Protein AF-A0A2M9KIS3-F1 (afdb_monomer)

Radius of gyration: 42.9 Å; Cα contacts (8 Å, |Δi|>4): 177; chains: 1; bounding box: 105×31×96 Å

Structure (mmCIF, N/CA/C/O backbo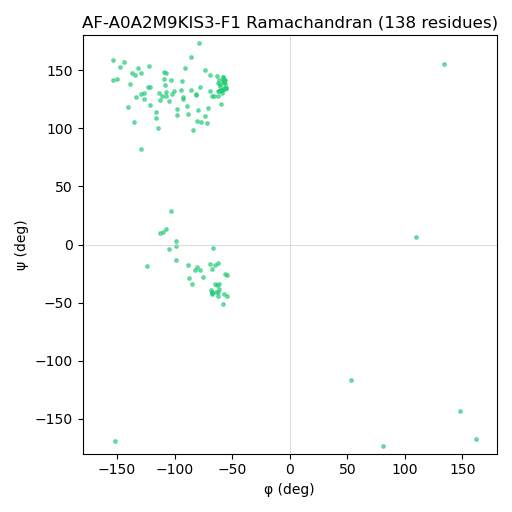ne):
data_AF-A0A2M9KIS3-F1
#
_entry.id   AF-A0A2M9KIS3-F1
#
loop_
_atom_site.group_PDB
_atom_site.id
_atom_site.type_symbol
_atom_site.label_atom_id
_atom_site.label_alt_id
_atom_site.label_comp_id
_atom_site.label_asym_id
_atom_site.label_entity_id
_atom_site.label_seq_id
_atom_site.pdbx_PDB_ins_code
_atom_site.Cartn_x
_atom_site.Cartn_y
_atom_site.Cartn_z
_atom_site.occupancy
_atom_site.B_iso_or_equiv
_atom_site.auth_seq_id
_atom_site.auth_comp_id
_atom_site.auth_asym_id
_atom_site.auth_atom_id
_atom_site.pdbx_PDB_model_num
ATOM 1 N N . MET A 1 1 ? -11.709 0.365 11.844 1.00 81.00 1 MET A N 1
ATOM 2 C CA . MET A 1 1 ? -10.359 -0.244 11.871 1.00 81.00 1 MET A CA 1
ATOM 3 C C . MET A 1 1 ? -9.415 0.705 11.157 1.00 81.00 1 MET A C 1
ATOM 5 O O . MET A 1 1 ? -9.899 1.458 10.318 1.00 81.00 1 MET A O 1
ATOM 9 N N . ALA A 1 2 ? -8.130 0.722 11.512 1.00 93.00 2 ALA A N 1
ATOM 10 C CA . ALA A 1 2 ? -7.155 1.525 10.780 1.00 93.00 2 ALA A CA 1
ATOM 11 C C . ALA A 1 2 ? -7.040 1.016 9.335 1.00 93.00 2 ALA A C 1
ATOM 13 O O . ALA A 1 2 ? -7.159 -0.187 9.086 1.00 93.00 2 ALA A O 1
ATOM 14 N N . ARG A 1 3 ? -6.818 1.936 8.395 1.00 95.88 3 ARG A N 1
ATOM 15 C CA . ARG A 1 3 ? -6.515 1.617 7.000 1.00 95.88 3 ARG A CA 1
ATOM 16 C C . ARG A 1 3 ? -5.020 1.788 6.785 1.00 95.88 3 ARG A C 1
ATOM 18 O O . ARG A 1 3 ? -4.467 2.827 7.124 1.00 95.88 3 ARG A O 1
ATOM 25 N N . TRP A 1 4 ? -4.371 0.786 6.211 1.00 97.44 4 TRP A N 1
ATOM 26 C CA . TRP A 1 4 ? -2.93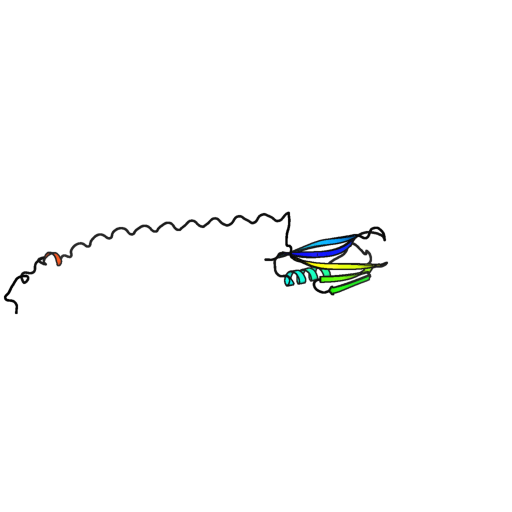3 0.776 5.957 1.00 97.44 4 TRP A CA 1
ATOM 27 C C . TRP A 1 4 ? -2.660 0.821 4.462 1.00 97.44 4 TRP A C 1
ATOM 29 O O . TRP A 1 4 ? -3.129 -0.041 3.724 1.00 97.44 4 TRP A O 1
ATOM 39 N N . GLY A 1 5 ? -1.883 1.803 4.019 1.00 96.75 5 GLY A N 1
ATOM 40 C CA . GLY A 1 5 ? -1.318 1.858 2.679 1.00 96.75 5 GLY A CA 1
ATOM 41 C C . GLY A 1 5 ? -0.106 0.940 2.552 1.00 96.75 5 GLY A C 1
ATOM 42 O O . GLY A 1 5 ? 0.773 0.914 3.417 1.00 96.75 5 GLY A O 1
ATOM 43 N N . LEU A 1 6 ? -0.058 0.195 1.451 1.00 97.38 6 LEU A N 1
ATOM 44 C CA . LEU A 1 6 ? 1.074 -0.630 1.045 1.00 97.38 6 LEU A CA 1
ATOM 45 C C . LEU A 1 6 ? 1.880 0.161 0.021 1.00 97.38 6 LEU A C 1
ATOM 47 O O . LEU A 1 6 ? 1.392 0.409 -1.081 1.00 97.38 6 LEU A O 1
ATOM 51 N N . LEU A 1 7 ? 3.086 0.585 0.374 1.00 96.25 7 LEU A N 1
ATOM 52 C CA . LEU A 1 7 ? 3.875 1.510 -0.432 1.00 96.25 7 LEU A CA 1
ATOM 53 C C . LEU A 1 7 ? 5.046 0.795 -1.103 1.00 96.25 7 LEU A C 1
ATOM 55 O O . LEU A 1 7 ? 5.633 -0.132 -0.540 1.00 96.25 7 LEU A O 1
ATOM 59 N N . VAL A 1 8 ? 5.403 1.264 -2.296 1.00 95.12 8 VAL A N 1
ATOM 60 C CA . VAL A 1 8 ? 6.653 0.926 -2.977 1.00 95.12 8 VAL A CA 1
ATOM 61 C C . VAL A 1 8 ? 7.380 2.203 -3.360 1.00 95.12 8 VAL A C 1
ATOM 63 O O . VAL A 1 8 ? 6.806 3.102 -3.966 1.00 95.12 8 VAL A O 1
A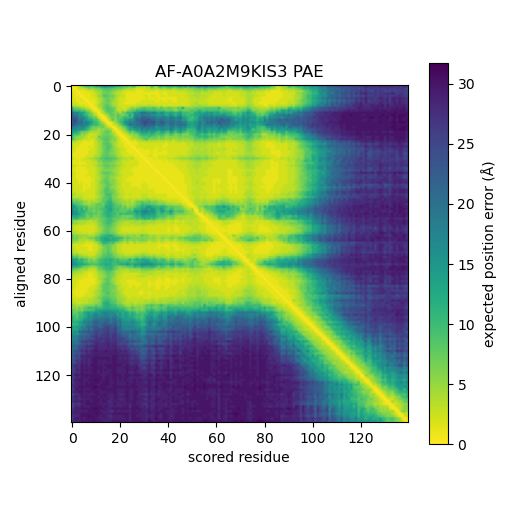TOM 66 N N . GLU A 1 9 ? 8.655 2.278 -3.022 1.00 92.31 9 GLU A N 1
ATOM 67 C CA . GLU A 1 9 ? 9.562 3.324 -3.452 1.00 92.31 9 GLU A CA 1
ATOM 68 C C . GLU A 1 9 ? 10.587 2.727 -4.407 1.00 92.31 9 GLU A C 1
ATOM 70 O O . GLU A 1 9 ? 11.238 1.719 -4.109 1.00 92.31 9 GLU A O 1
ATOM 75 N N . GLN A 1 10 ? 10.726 3.343 -5.573 1.00 86.62 10 GLN A N 1
ATOM 76 C CA . GLN A 1 10 ? 11.624 2.869 -6.612 1.00 86.62 10 GLN A CA 1
ATOM 77 C C . GLN A 1 10 ? 12.196 4.034 -7.413 1.00 86.62 10 GLN A C 1
ATOM 79 O O . GLN A 1 10 ? 11.578 5.088 -7.573 1.00 86.62 10 GLN A O 1
ATOM 84 N N . ASN A 1 11 ? 13.389 3.823 -7.959 1.00 75.81 11 ASN A N 1
ATOM 85 C CA . ASN A 1 11 ? 13.990 4.768 -8.888 1.00 75.81 11 ASN A CA 1
ATOM 86 C C . ASN A 1 11 ? 13.319 4.598 -10.260 1.00 75.81 11 ASN A C 1
ATOM 88 O O . ASN A 1 11 ? 13.568 3.618 -10.956 1.00 75.81 11 ASN A O 1
ATOM 92 N N . LEU A 1 12 ? 12.456 5.529 -10.657 1.00 65.50 12 LEU A N 1
ATOM 93 C CA . LEU A 1 12 ? 11.873 5.562 -11.997 1.00 65.50 12 LEU A CA 1
ATOM 94 C C . LEU A 1 12 ? 12.704 6.479 -12.901 1.00 65.50 12 LEU A C 1
ATOM 96 O O . LEU A 1 12 ? 13.047 7.592 -12.512 1.00 65.50 12 LEU A O 1
ATOM 100 N N . GLY A 1 13 ? 13.022 6.012 -14.111 1.00 55.16 13 GLY A N 1
ATOM 101 C CA . GLY A 1 13 ? 13.653 6.822 -15.159 1.00 55.16 13 GLY A CA 1
ATOM 102 C C . GLY A 1 13 ? 14.833 6.156 -15.873 1.00 55.16 13 GLY A C 1
ATOM 103 O O . GLY A 1 13 ? 15.505 5.277 -15.336 1.00 55.16 13 GLY A O 1
ATOM 104 N N . TYR A 1 14 ? 15.085 6.595 -17.110 1.00 51.28 14 TYR A N 1
ATOM 105 C CA . TYR A 1 14 ? 16.193 6.133 -17.953 1.00 51.28 14 TYR A CA 1
ATOM 106 C C . TYR A 1 14 ? 17.430 7.040 -17.810 1.00 51.28 14 TYR A C 1
ATOM 108 O O . TYR A 1 14 ? 17.329 8.266 -17.775 1.00 51.28 14 TYR A O 1
ATOM 116 N N . GLY A 1 15 ? 18.623 6.437 -17.796 1.00 55.19 15 GLY A N 1
ATOM 117 C CA . GLY A 1 15 ? 19.905 7.156 -17.810 1.00 55.19 15 GLY A CA 1
ATOM 118 C C . GLY A 1 15 ? 20.368 7.689 -16.445 1.00 55.19 15 GLY A C 1
ATOM 119 O O . GLY A 1 15 ? 19.801 7.374 -15.401 1.00 55.19 15 GLY A O 1
ATOM 120 N N . ARG A 1 16 ? 21.466 8.461 -16.433 1.00 57.69 16 ARG A N 1
ATOM 121 C CA . ARG A 1 16 ? 22.028 9.063 -15.201 1.00 57.69 16 ARG A CA 1
ATOM 122 C C . ARG A 1 16 ? 21.335 10.365 -14.784 1.00 57.69 16 ARG A C 1
ATOM 124 O O . ARG A 1 16 ? 21.391 10.714 -13.615 1.00 57.69 16 ARG A O 1
ATOM 131 N N . THR A 1 17 ? 20.675 11.053 -15.714 1.00 57.28 17 THR A N 1
ATOM 132 C CA . THR A 1 17 ? 20.101 12.395 -15.498 1.00 57.28 17 THR A CA 1
ATOM 133 C C . THR A 1 17 ? 18.599 12.372 -15.186 1.00 57.28 17 THR A C 1
ATOM 135 O O . THR A 1 17 ? 18.056 13.379 -14.754 1.00 57.28 17 THR A O 1
ATOM 138 N N . GLY A 1 18 ? 17.923 11.237 -15.404 1.00 58.69 18 GLY A N 1
ATOM 139 C CA . GLY A 1 18 ? 16.465 11.111 -15.287 1.00 58.69 18 GLY A CA 1
ATOM 140 C C . GLY A 1 18 ? 15.972 10.229 -14.140 1.00 58.69 18 GLY A C 1
ATOM 141 O O . GLY A 1 18 ? 14.790 9.907 -14.128 1.00 58.69 18 GLY A O 1
ATOM 142 N N . ARG A 1 19 ? 16.839 9.792 -13.212 1.00 64.88 19 ARG A N 1
ATOM 143 C CA . ARG A 1 19 ? 16.411 8.952 -12.079 1.00 64.88 19 ARG A CA 1
ATOM 144 C C . ARG A 1 19 ? 15.653 9.812 -11.073 1.00 64.88 19 ARG A C 1
ATOM 146 O O . ARG A 1 19 ? 16.249 10.658 -10.414 1.00 64.88 19 ARG A O 1
ATOM 153 N N . MET A 1 20 ? 14.353 9.582 -10.959 1.00 68.81 20 MET A N 1
ATOM 154 C CA . MET A 1 20 ? 13.502 10.178 -9.941 1.00 68.81 20 MET A CA 1
ATOM 155 C C . MET A 1 20 ? 13.131 9.105 -8.919 1.00 68.81 20 MET A C 1
ATOM 157 O O . MET A 1 20 ? 12.698 8.009 -9.280 1.00 68.81 20 MET A O 1
ATOM 161 N N . TRP A 1 21 ? 13.295 9.420 -7.637 1.00 76.94 21 TRP A N 1
ATOM 162 C CA . TRP A 1 21 ? 12.720 8.614 -6.566 1.00 76.94 21 TRP A CA 1
ATOM 163 C C . TRP A 1 21 ? 11.207 8.818 -6.577 1.00 76.94 21 TRP A C 1
ATOM 165 O O . TRP A 1 21 ? 10.738 9.943 -6.407 1.00 76.94 21 TRP A O 1
ATOM 175 N N . SER A 1 22 ? 10.450 7.753 -6.822 1.00 81.38 22 SER A N 1
ATOM 176 C CA . SER A 1 22 ? 8.992 7.802 -6.853 1.00 81.38 22 SER A CA 1
ATOM 177 C C . SER A 1 22 ? 8.419 6.806 -5.858 1.00 81.38 22 SER A C 1
ATOM 179 O O . SER A 1 22 ? 8.876 5.664 -5.786 1.00 81.38 22 SER A O 1
ATOM 181 N N . ALA A 1 23 ? 7.418 7.261 -5.105 1.00 87.38 23 ALA A N 1
ATOM 182 C CA . ALA A 1 23 ? 6.600 6.426 -4.244 1.00 87.38 23 ALA A CA 1
ATOM 183 C C . ALA A 1 23 ? 5.263 6.132 -4.939 1.00 87.38 23 ALA A C 1
ATOM 185 O O . ALA A 1 23 ? 4.603 7.041 -5.445 1.00 87.38 23 ALA A O 1
ATOM 186 N N . GLY A 1 24 ? 4.869 4.863 -4.951 1.00 90.62 24 GLY A N 1
ATOM 187 C CA . GLY A 1 24 ? 3.580 4.382 -5.432 1.00 90.62 24 GLY A CA 1
ATOM 188 C C . GLY A 1 24 ? 2.829 3.628 -4.339 1.00 90.62 24 GLY A C 1
ATOM 189 O O . GLY A 1 24 ? 3.433 3.045 -3.438 1.00 90.62 24 GLY A O 1
ATOM 190 N N . VAL A 1 25 ? 1.500 3.620 -4.435 1.00 95.25 25 VAL A N 1
ATOM 191 C CA . VAL A 1 25 ? 0.627 2.840 -3.551 1.00 95.25 25 VAL A CA 1
ATOM 192 C C . VAL A 1 25 ? 0.247 1.550 -4.271 1.00 95.25 25 VAL A C 1
ATOM 194 O O . VAL A 1 25 ? -0.409 1.580 -5.308 1.00 95.25 25 VAL A O 1
ATOM 197 N N . LEU A 1 26 ? 0.660 0.409 -3.724 1.00 94.88 26 LEU A N 1
ATOM 198 C CA . LEU A 1 26 ? 0.313 -0.917 -4.235 1.00 94.88 26 LEU A CA 1
ATOM 199 C C . LEU A 1 26 ? -1.128 -1.299 -3.890 1.00 94.88 26 LEU A C 1
ATOM 201 O O . LEU A 1 26 ? -1.731 -2.105 -4.593 1.00 94.88 26 LEU A O 1
ATOM 205 N N . GLY A 1 27 ? -1.669 -0.770 -2.792 1.00 95.19 27 GLY A N 1
ATOM 206 C CA . GLY A 1 27 ? -3.035 -1.010 -2.335 1.00 95.19 27 GLY A CA 1
ATOM 207 C C . GLY A 1 27 ? -3.221 -0.659 -0.863 1.00 95.19 27 GLY A C 1
ATOM 208 O O . GLY A 1 27 ? -2.348 -0.039 -0.259 1.00 95.19 27 GLY A O 1
ATOM 209 N N . HIS A 1 28 ? -4.352 -1.088 -0.301 1.00 96.81 28 HIS A N 1
ATOM 210 C CA . HIS A 1 28 ? -4.711 -0.842 1.093 1.00 96.81 28 HIS A CA 1
ATOM 211 C C . HIS A 1 28 ? -5.171 -2.122 1.792 1.00 96.81 28 HIS A C 1
ATOM 213 O O . HIS A 1 28 ? -5.717 -3.020 1.149 1.00 96.81 28 HIS A O 1
ATOM 219 N N . VAL A 1 29 ? -4.968 -2.178 3.107 1.00 96.94 29 VAL A N 1
ATOM 220 C CA . VAL A 1 29 ? -5.489 -3.216 4.004 1.00 96.94 29 VAL A CA 1
ATOM 221 C C . VAL A 1 29 ? -6.230 -2.535 5.148 1.00 96.94 29 VAL A C 1
ATOM 223 O O . VAL A 1 29 ? -5.665 -1.682 5.829 1.00 96.94 29 VAL A O 1
ATOM 226 N N . ASP A 1 30 ? -7.488 -2.910 5.357 1.00 96.38 30 ASP A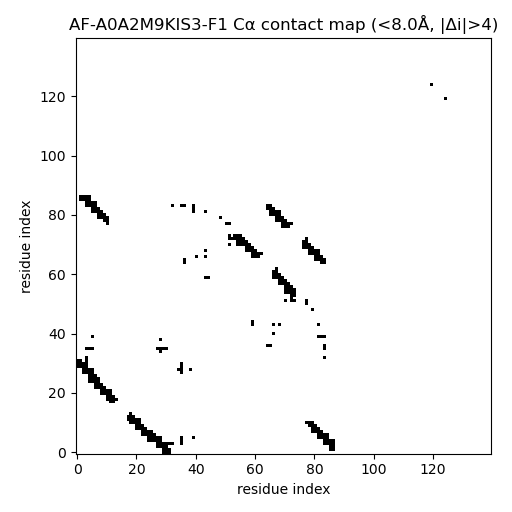 N 1
ATOM 227 C CA . ASP A 1 30 ? -8.265 -2.493 6.522 1.00 96.38 30 ASP A CA 1
ATOM 228 C C . ASP A 1 30 ? -8.040 -3.516 7.642 1.00 96.38 30 ASP A C 1
ATOM 230 O O . ASP A 1 30 ? -8.337 -4.695 7.458 1.00 96.38 30 ASP A O 1
ATOM 234 N N . GLY A 1 31 ? -7.490 -3.090 8.783 1.00 95.38 31 GLY A N 1
ATOM 235 C CA . GLY A 1 31 ? -7.169 -4.005 9.881 1.00 95.38 31 GLY A CA 1
ATOM 236 C C . GLY A 1 31 ? -5.948 -3.596 10.698 1.00 95.38 31 GLY A C 1
ATOM 237 O O . GLY A 1 31 ? -5.718 -2.417 10.988 1.00 95.38 31 GLY A O 1
ATOM 238 N N . THR A 1 32 ? -5.187 -4.599 11.123 1.00 96.62 32 THR A N 1
ATOM 239 C CA . THR A 1 32 ? -3.978 -4.431 11.932 1.00 96.62 32 THR A CA 1
ATOM 240 C C . THR A 1 32 ? -2.746 -4.177 11.071 1.00 96.62 32 THR A C 1
ATOM 242 O O . THR A 1 32 ? -2.683 -4.498 9.882 1.00 96.62 32 THR A O 1
ATOM 245 N N . ARG A 1 33 ? -1.710 -3.633 11.711 1.00 95.50 33 ARG A N 1
ATOM 246 C CA . ARG A 1 33 ? -0.410 -3.441 11.076 1.00 95.50 33 ARG A CA 1
ATOM 247 C C . ARG A 1 33 ? 0.230 -4.755 10.628 1.00 95.50 33 ARG A C 1
ATOM 249 O O . ARG A 1 33 ? 0.836 -4.793 9.562 1.00 95.50 33 ARG A O 1
ATOM 256 N N . ASP A 1 34 ? 0.089 -5.813 11.421 1.00 96.25 34 ASP A N 1
ATOM 257 C CA . ASP A 1 34 ? 0.689 -7.118 11.130 1.00 96.25 34 ASP A CA 1
ATOM 258 C C . ASP A 1 34 ? 0.043 -7.774 9.906 1.00 96.25 34 ASP A C 1
ATOM 260 O O . ASP A 1 34 ? 0.741 -8.328 9.057 1.00 96.25 34 ASP A O 1
ATOM 264 N N . GLU A 1 35 ? -1.279 -7.641 9.755 1.00 96.50 35 GLU A N 1
ATOM 265 C CA . GLU A 1 35 ? -1.999 -8.072 8.551 1.00 96.50 35 GLU A CA 1
ATOM 266 C C . GLU A 1 35 ? -1.527 -7.299 7.315 1.00 96.50 35 GLU A C 1
ATOM 268 O O . GLU A 1 35 ? -1.245 -7.903 6.276 1.00 96.50 35 GLU A O 1
ATOM 273 N N . ALA A 1 36 ? -1.375 -5.975 7.437 1.00 97.06 36 ALA A N 1
ATOM 274 C CA . ALA A 1 36 ? -0.840 -5.140 6.367 1.00 97.06 36 ALA A CA 1
ATOM 275 C C . ALA A 1 36 ? 0.606 -5.521 6.009 1.00 97.06 36 ALA A C 1
ATOM 277 O O . ALA A 1 36 ? 0.954 -5.588 4.831 1.00 97.06 36 ALA A O 1
ATOM 278 N N . PHE A 1 37 ? 1.444 -5.822 7.003 1.00 97.06 37 PHE A N 1
ATOM 279 C CA . PHE A 1 37 ? 2.831 -6.235 6.797 1.00 97.06 37 PHE A CA 1
ATOM 280 C C . PHE A 1 37 ? 2.933 -7.611 6.121 1.00 97.06 37 PHE A C 1
ATOM 282 O O . PHE A 1 37 ? 3.732 -7.799 5.199 1.00 97.06 37 PHE A O 1
ATOM 289 N N . ALA A 1 38 ? 2.085 -8.563 6.519 1.00 96.50 38 ALA A N 1
ATOM 290 C CA . ALA A 1 38 ? 1.987 -9.875 5.885 1.00 96.50 38 ALA A CA 1
ATOM 291 C C . ALA A 1 38 ? 1.517 -9.773 4.424 1.00 96.50 38 ALA A C 1
ATOM 293 O O . ALA A 1 38 ? 2.052 -10.457 3.549 1.00 96.50 38 ALA A O 1
ATOM 294 N N . GLU A 1 39 ? 0.552 -8.896 4.139 1.00 97.44 39 GLU A N 1
ATOM 295 C CA . GLU A 1 39 ? 0.107 -8.623 2.772 1.00 97.44 39 GLU A CA 1
ATOM 296 C C . GLU A 1 39 ? 1.192 -7.920 1.945 1.00 97.44 39 GLU A C 1
ATOM 298 O O . GLU A 1 39 ? 1.433 -8.303 0.797 1.00 97.44 39 GLU A O 1
ATOM 303 N N . LEU A 1 40 ? 1.903 -6.946 2.524 1.00 97.50 40 LEU A N 1
ATOM 304 C CA . LEU A 1 40 ? 3.017 -6.276 1.855 1.00 97.50 40 LEU A CA 1
ATOM 305 C C . LEU A 1 40 ? 4.087 -7.281 1.429 1.00 97.50 40 LEU A C 1
ATOM 307 O O . LEU A 1 40 ? 4.582 -7.202 0.306 1.00 97.50 40 LEU A O 1
ATOM 311 N N . ARG A 1 41 ? 4.408 -8.253 2.293 1.00 97.12 41 ARG A N 1
ATOM 312 C CA . ARG A 1 41 ? 5.352 -9.328 1.973 1.00 97.12 41 ARG A CA 1
ATOM 313 C C . ARG A 1 41 ? 4.904 -10.122 0.750 1.00 97.12 41 ARG A C 1
ATOM 315 O O . ARG A 1 41 ? 5.689 -10.277 -0.183 1.00 97.12 41 ARG A O 1
ATOM 322 N N . ARG A 1 42 ? 3.648 -10.592 0.738 1.00 96.81 42 ARG A N 1
ATOM 323 C CA . ARG A 1 42 ? 3.081 -11.346 -0.395 1.00 96.81 42 ARG A CA 1
ATOM 324 C C . ARG A 1 42 ? 3.218 -10.564 -1.697 1.00 96.81 42 ARG A C 1
ATOM 326 O O . ARG A 1 42 ? 3.643 -11.118 -2.706 1.00 96.81 42 ARG A O 1
ATOM 333 N N . ARG A 1 43 ? 2.916 -9.263 -1.665 1.00 96.25 43 ARG A N 1
ATOM 334 C CA . ARG A 1 43 ? 3.046 -8.385 -2.836 1.00 96.25 43 ARG A CA 1
ATOM 335 C C . ARG A 1 43 ? 4.494 -8.168 -3.250 1.00 96.25 43 ARG A C 1
ATOM 337 O O . ARG A 1 43 ? 4.784 -8.233 -4.437 1.00 96.25 43 ARG A O 1
ATOM 344 N N . ALA A 1 44 ? 5.403 -7.954 -2.303 1.00 95.44 44 ALA A N 1
ATOM 345 C CA . ALA A 1 44 ? 6.822 -7.760 -2.586 1.00 95.44 44 ALA A CA 1
ATOM 346 C C . ALA A 1 44 ? 7.468 -9.007 -3.226 1.00 95.44 44 ALA A C 1
ATOM 348 O O . ALA A 1 44 ? 8.313 -8.873 -4.109 1.00 95.44 44 ALA A O 1
ATOM 349 N N . GLU A 1 45 ? 7.045 -10.216 -2.839 1.00 95.00 45 GLU A N 1
ATOM 350 C CA . GLU A 1 45 ? 7.522 -11.481 -3.425 1.00 95.00 45 GLU A CA 1
ATOM 351 C C . GLU A 1 45 ? 7.137 -11.632 -4.911 1.00 95.00 45 GLU A C 1
ATOM 353 O O . GLU A 1 45 ? 7.920 -12.159 -5.712 1.00 95.00 45 GLU A O 1
ATOM 358 N N . VAL A 1 46 ? 5.969 -11.123 -5.313 1.00 94.25 46 VAL A N 1
ATOM 359 C CA . VAL A 1 46 ? 5.478 -11.176 -6.705 1.00 94.25 46 VAL A CA 1
ATOM 360 C C . VAL A 1 46 ? 5.705 -9.880 -7.487 1.00 94.25 46 VAL A C 1
ATOM 362 O O . VAL A 1 46 ? 5.370 -9.813 -8.663 1.00 94.25 46 VAL A O 1
ATOM 365 N N . PHE A 1 47 ? 6.280 -8.851 -6.863 1.00 91.56 47 PHE A N 1
ATOM 366 C CA . PHE A 1 47 ? 6.473 -7.554 -7.501 1.00 91.56 47 PHE A CA 1
ATOM 367 C C . PHE A 1 47 ? 7.490 -7.629 -8.648 1.00 91.56 47 PHE A C 1
ATOM 369 O O . PHE A 1 47 ? 8.631 -8.075 -8.463 1.00 91.56 47 PHE A O 1
ATOM 376 N N . GLU A 1 48 ? 7.079 -7.137 -9.817 1.00 87.75 48 GLU A N 1
ATOM 377 C CA . GLU A 1 48 ? 7.899 -7.025 -11.022 1.00 87.75 48 GLU A CA 1
ATOM 378 C C . GLU A 1 48 ? 8.105 -5.544 -11.365 1.00 87.75 48 GLU A C 1
ATOM 380 O O . GLU A 1 48 ? 7.208 -4.894 -11.908 1.00 87.75 48 GLU A O 1
ATOM 385 N N . PRO A 1 49 ? 9.267 -4.962 -11.027 1.00 82.69 49 PRO A N 1
ATOM 386 C CA . PRO A 1 49 ? 9.543 -3.586 -11.393 1.00 82.69 49 PRO A CA 1
ATOM 387 C C . PRO A 1 49 ? 9.739 -3.469 -12.903 1.00 82.69 49 PRO A C 1
ATOM 389 O O . PRO A 1 49 ? 10.346 -4.329 -13.538 1.00 82.69 49 PRO A O 1
ATOM 392 N N . ALA A 1 50 ? 9.305 -2.341 -13.470 1.00 76.38 50 ALA A N 1
ATOM 393 C CA . ALA A 1 50 ? 9.461 -2.059 -14.897 1.00 76.38 50 ALA A CA 1
ATOM 394 C C . ALA A 1 50 ? 10.926 -2.124 -15.370 1.00 76.38 50 ALA A C 1
ATOM 396 O O . ALA A 1 50 ? 11.181 -2.341 -16.552 1.00 76.38 50 ALA A O 1
ATOM 397 N N . HIS A 1 51 ? 11.887 -1.894 -14.470 1.00 71.31 51 HIS A N 1
ATOM 398 C CA . HIS A 1 51 ? 13.325 -2.009 -14.699 1.00 71.31 51 HIS A CA 1
ATOM 399 C C . HIS A 1 51 ? 13.983 -2.766 -13.540 1.00 71.31 51 HIS A C 1
ATOM 401 O O . HIS A 1 51 ? 13.576 -2.572 -12.395 1.00 71.31 51 HIS A O 1
ATOM 407 N N . PRO A 1 52 ? 15.035 -3.566 -13.798 1.00 72.56 52 PRO A N 1
ATOM 408 C CA . PRO A 1 52 ? 15.766 -3.723 -15.063 1.00 72.56 52 PRO A CA 1
ATOM 409 C C . PRO A 1 52 ? 15.205 -4.841 -15.969 1.00 72.56 52 PRO A C 1
ATOM 411 O O . PRO A 1 52 ? 14.695 -5.838 -15.481 1.00 72.56 52 PRO A O 1
ATOM 414 N N . ALA A 1 53 ? 15.373 -4.725 -17.293 1.00 68.81 53 ALA A N 1
ATOM 415 C CA . ALA A 1 53 ? 14.805 -5.669 -18.275 1.00 68.81 53 ALA A CA 1
ATOM 416 C C . ALA A 1 53 ? 15.404 -7.096 -18.256 1.00 68.81 53 ALA A C 1
ATOM 418 O O . ALA A 1 53 ? 14.773 -8.028 -18.734 1.00 68.81 53 ALA A O 1
ATOM 419 N N . ASN A 1 54 ? 16.618 -7.275 -17.719 1.00 76.56 54 ASN A N 1
ATOM 420 C CA . ASN A 1 54 ? 17.317 -8.565 -17.653 1.00 76.56 54 ASN A CA 1
ATOM 421 C C . ASN A 1 54 ? 17.792 -8.824 -16.222 1.00 76.56 54 ASN A C 1
ATOM 423 O O . ASN A 1 54 ? 18.945 -8.537 -15.882 1.00 76.56 54 ASN A O 1
ATOM 427 N N . VAL A 1 55 ? 16.886 -9.322 -15.383 1.00 82.44 55 VAL A N 1
ATOM 428 C CA . VAL A 1 55 ? 17.165 -9.673 -13.986 1.00 82.44 55 VAL A CA 1
ATOM 429 C C . VAL A 1 55 ? 17.859 -11.034 -13.938 1.00 82.44 55 VAL A C 1
ATOM 431 O O . VAL A 1 55 ? 17.267 -12.048 -14.292 1.00 82.44 55 VAL A O 1
ATOM 434 N N . LYS A 1 56 ? 19.114 -11.072 -13.478 1.00 86.19 56 LYS A N 1
ATOM 435 C CA . LYS A 1 56 ? 19.855 -12.330 -13.262 1.00 86.19 56 LYS A CA 1
ATOM 436 C C . LYS A 1 56 ? 19.552 -12.943 -11.903 1.00 86.19 56 LYS A C 1
ATOM 438 O O . LYS A 1 56 ? 19.569 -14.159 -11.742 1.00 86.19 56 LYS A O 1
ATOM 443 N N . ARG A 1 57 ? 19.319 -12.084 -10.915 1.00 89.62 57 ARG A N 1
ATOM 444 C CA . ARG A 1 57 ? 19.064 -12.476 -9.536 1.00 89.62 57 ARG A CA 1
ATOM 445 C C . ARG A 1 57 ? 18.155 -11.461 -8.875 1.00 89.62 57 ARG A C 1
ATOM 447 O O . ARG A 1 57 ? 18.277 -10.259 -9.099 1.00 89.62 57 ARG A O 1
ATOM 454 N N . ARG A 1 58 ? 17.261 -11.976 -8.040 1.00 93.81 58 ARG A N 1
ATOM 455 C CA . ARG A 1 58 ? 16.336 -11.202 -7.225 1.00 93.81 58 ARG A CA 1
ATOM 456 C C . ARG A 1 58 ? 16.443 -11.687 -5.789 1.00 93.81 58 ARG A C 1
ATOM 458 O O . ARG A 1 58 ? 16.379 -12.891 -5.550 1.00 93.81 58 ARG A O 1
ATOM 465 N N . VAL A 1 59 ? 16.620 -10.763 -4.854 1.00 94.88 59 VAL A N 1
ATOM 466 C CA . VAL A 1 59 ? 16.698 -11.069 -3.423 1.00 94.88 59 VAL A CA 1
ATOM 467 C C . VAL A 1 59 ? 15.813 -10.103 -2.659 1.00 94.88 59 VAL A C 1
ATOM 469 O O . VAL A 1 59 ? 15.941 -8.892 -2.817 1.00 94.88 59 VAL A O 1
ATOM 472 N N . LEU A 1 60 ? 14.922 -10.645 -1.833 1.00 96.69 60 LEU A N 1
ATOM 473 C CA . LEU A 1 60 ? 14.060 -9.872 -0.951 1.00 96.69 60 LEU A CA 1
ATOM 474 C C . LEU A 1 60 ? 14.585 -9.981 0.481 1.00 96.69 60 LEU A C 1
ATOM 476 O O . LEU A 1 60 ? 14.729 -11.081 1.013 1.00 96.69 60 LEU A O 1
ATOM 480 N N . TYR A 1 61 ? 14.861 -8.840 1.097 1.00 96.75 61 TYR A N 1
ATOM 481 C CA . TYR A 1 61 ? 15.284 -8.729 2.485 1.00 96.75 61 TYR A CA 1
ATOM 482 C C . TYR A 1 61 ? 14.160 -8.122 3.312 1.00 96.75 61 TYR A C 1
ATOM 484 O O . TYR A 1 61 ? 13.496 -7.186 2.873 1.00 96.75 61 TYR A O 1
ATOM 492 N N . GLN A 1 62 ? 13.983 -8.603 4.537 1.00 96.12 62 GLN A N 1
ATOM 493 C CA . GLN A 1 62 ? 13.186 -7.891 5.528 1.00 96.12 62 GLN A CA 1
ATOM 494 C C . GLN A 1 62 ? 14.051 -6.792 6.159 1.00 96.12 62 GLN A C 1
ATOM 496 O O . GLN A 1 62 ? 15.177 -7.057 6.580 1.00 96.12 62 GLN A O 1
ATOM 501 N N . GLN A 1 63 ? 13.545 -5.559 6.206 1.00 92.56 63 GLN A N 1
ATOM 502 C CA . GLN A 1 63 ? 14.261 -4.398 6.737 1.00 92.56 63 GLN A CA 1
ATOM 503 C C . GLN A 1 63 ? 13.334 -3.584 7.640 1.00 92.56 63 GLN A C 1
ATOM 505 O O . GLN A 1 63 ? 12.485 -2.845 7.147 1.00 92.56 63 GLN A O 1
ATOM 510 N N . GLY A 1 64 ? 13.535 -3.667 8.960 1.00 89.88 64 GLY A N 1
ATOM 511 C CA . GLY A 1 64 ? 12.701 -2.957 9.932 1.00 89.88 64 GLY A CA 1
ATOM 512 C C . GLY A 1 64 ? 11.223 -3.264 9.702 1.00 89.88 64 GLY A C 1
ATOM 513 O O . GLY A 1 64 ? 10.810 -4.417 9.777 1.00 89.88 64 GLY A O 1
ATOM 514 N N . GLU A 1 65 ? 10.463 -2.229 9.355 1.00 86.12 65 GLU A N 1
ATOM 515 C CA . GLU A 1 65 ? 9.014 -2.294 9.118 1.00 86.12 65 GLU A CA 1
ATOM 516 C C . GLU A 1 65 ? 8.661 -2.282 7.627 1.00 86.12 65 GLU A C 1
ATOM 518 O O . GLU A 1 65 ? 7.596 -1.827 7.206 1.00 86.12 65 GLU A O 1
ATOM 523 N N . GLY A 1 66 ? 9.581 -2.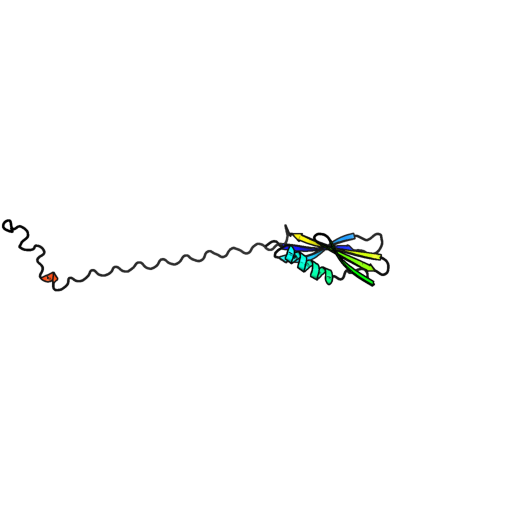802 6.815 1.00 94.62 66 GLY A N 1
ATOM 524 C CA . GLY A 1 66 ? 9.452 -2.916 5.375 1.00 94.62 66 GLY A CA 1
ATOM 525 C C . GLY A 1 66 ? 10.240 -4.083 4.784 1.00 94.62 66 GLY A C 1
ATOM 526 O O . GLY A 1 66 ? 10.791 -4.938 5.488 1.00 94.62 66 GLY A O 1
ATOM 527 N N . PHE A 1 67 ? 10.330 -4.073 3.458 1.00 97.19 67 PHE A N 1
ATOM 528 C CA . PHE A 1 67 ? 11.149 -5.004 2.691 1.00 97.19 67 PHE A CA 1
ATOM 529 C C . PHE A 1 67 ? 12.037 -4.247 1.708 1.00 97.19 67 PHE A C 1
ATOM 531 O O . PHE A 1 67 ? 11.652 -3.211 1.172 1.00 97.19 67 PHE A O 1
ATOM 538 N N . LEU A 1 68 ? 13.225 -4.777 1.446 1.00 95.62 68 LEU A N 1
ATOM 539 C CA . LEU A 1 68 ? 14.134 -4.282 0.422 1.00 95.62 68 LEU A CA 1
ATOM 540 C C . LEU A 1 68 ? 14.303 -5.368 -0.634 1.00 95.62 68 LEU A C 1
ATOM 542 O O . LEU A 1 68 ? 14.869 -6.425 -0.362 1.00 95.62 68 LEU A O 1
ATOM 546 N N . LEU A 1 69 ? 13.822 -5.101 -1.841 1.00 94.56 69 LEU A N 1
ATOM 547 C CA . LEU A 1 69 ? 14.077 -5.944 -2.998 1.00 94.56 69 LEU A CA 1
ATOM 548 C C . LEU A 1 69 ? 15.303 -5.424 -3.726 1.00 94.56 69 LEU A C 1
ATOM 550 O O . LEU A 1 69 ? 15.329 -4.261 -4.116 1.00 94.56 69 LEU A O 1
ATOM 554 N N . VAL A 1 70 ? 16.284 -6.292 -3.937 1.00 92.69 70 VAL A N 1
ATOM 555 C CA . VAL A 1 70 ? 17.479 -6.018 -4.736 1.00 92.69 70 VAL A CA 1
ATOM 556 C C . VAL A 1 70 ? 17.449 -6.903 -5.975 1.00 92.69 70 VAL A C 1
ATOM 558 O O . VAL A 1 70 ? 17.229 -8.115 -5.885 1.00 92.69 70 VAL A O 1
ATOM 561 N N . LEU A 1 71 ? 17.650 -6.286 -7.135 1.00 90.56 71 LEU A N 1
ATOM 562 C CA . LEU A 1 71 ? 17.673 -6.943 -8.433 1.00 90.56 71 LEU A CA 1
ATOM 563 C C . LEU A 1 71 ? 19.025 -6.694 -9.091 1.00 90.56 71 LEU A C 1
ATOM 565 O O . LEU A 1 71 ? 19.391 -5.551 -9.375 1.00 90.56 71 LEU A O 1
ATOM 569 N N . ASP A 1 72 ? 19.734 -7.778 -9.374 1.00 87.62 72 ASP A N 1
ATOM 570 C CA . ASP A 1 72 ? 20.980 -7.733 -10.126 1.00 87.62 72 ASP A CA 1
ATOM 571 C C . ASP A 1 72 ? 20.631 -7.720 -11.618 1.00 87.62 72 ASP A C 1
ATOM 573 O O . ASP A 1 72 ? 20.296 -8.751 -12.218 1.00 87.62 72 ASP A O 1
ATOM 577 N N . GLY A 1 73 ? 20.646 -6.524 -12.209 1.00 80.12 73 GLY A N 1
ATOM 578 C CA . GLY A 1 73 ? 20.458 -6.328 -13.639 1.00 80.12 73 GLY A CA 1
ATOM 579 C C . GLY A 1 73 ? 21.724 -6.642 -14.440 1.00 80.12 73 GLY A C 1
ATOM 580 O O . GLY A 1 73 ? 22.804 -6.873 -13.903 1.00 80.12 73 GLY A O 1
ATOM 581 N N . MET A 1 74 ? 21.608 -6.616 -15.769 1.00 75.88 74 MET A N 1
ATOM 582 C CA . MET A 1 74 ? 22.757 -6.816 -16.665 1.00 75.88 74 MET A CA 1
ATOM 583 C C . MET A 1 74 ? 23.853 -5.745 -16.497 1.00 75.88 74 MET A C 1
ATOM 585 O O . MET A 1 74 ? 25.029 -6.066 -16.646 1.00 75.88 74 MET A O 1
ATOM 589 N N . TRP A 1 75 ? 23.470 -4.499 -16.199 1.00 72.12 75 TRP A N 1
ATOM 590 C CA . TRP A 1 75 ? 24.368 -3.333 -16.204 1.00 72.12 75 TRP A CA 1
ATOM 591 C C . TRP A 1 75 ? 24.409 -2.556 -14.886 1.00 72.12 75 TRP A C 1
ATOM 593 O O . TRP A 1 75 ? 25.323 -1.763 -14.684 1.00 72.12 75 TRP A O 1
ATOM 603 N N . ASP A 1 76 ? 23.414 -2.738 -14.020 1.00 73.81 76 ASP A N 1
ATOM 604 C CA . ASP A 1 76 ? 23.270 -1.981 -12.778 1.00 73.81 76 ASP A CA 1
ATOM 605 C C . ASP A 1 76 ? 22.495 -2.811 -11.747 1.00 73.81 76 ASP A C 1
ATOM 607 O O . ASP A 1 76 ? 21.751 -3.732 -12.109 1.00 73.81 76 ASP A O 1
ATOM 611 N N . VAL A 1 77 ? 22.658 -2.461 -10.474 1.00 81.50 77 VAL A N 1
ATOM 612 C CA . VAL A 1 77 ? 21.870 -3.013 -9.371 1.00 81.50 77 VAL A CA 1
ATOM 613 C C . VAL A 1 77 ? 20.683 -2.093 -9.131 1.00 81.50 77 VAL A C 1
ATOM 615 O O . VAL A 1 77 ? 20.831 -0.886 -8.936 1.00 81.50 77 VAL A O 1
ATOM 618 N N . PHE A 1 78 ? 19.487 -2.666 -9.137 1.00 84.75 78 PHE A N 1
ATOM 619 C CA . PHE A 1 78 ? 18.252 -1.942 -8.879 1.00 84.75 78 PHE A CA 1
ATOM 620 C C . PHE A 1 78 ? 17.676 -2.337 -7.526 1.00 84.75 78 PHE A C 1
ATOM 622 O O . PHE A 1 78 ? 17.821 -3.481 -7.098 1.00 84.75 78 PHE A O 1
ATOM 629 N N . HIS A 1 79 ? 16.997 -1.406 -6.860 1.00 89.50 79 HIS A N 1
ATOM 630 C CA . HIS A 1 79 ? 16.311 -1.704 -5.614 1.00 89.50 79 HIS A CA 1
ATOM 631 C C . HIS A 1 79 ? 14.924 -1.072 -5.547 1.00 89.50 79 HIS A C 1
ATOM 633 O O .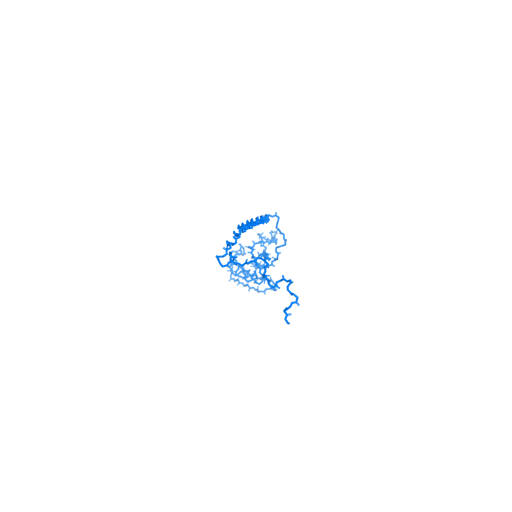 HIS A 1 79 ? 14.701 0.019 -6.075 1.00 89.50 79 HIS A O 1
ATOM 639 N N . CYS A 1 80 ? 14.019 -1.773 -4.866 1.00 92.12 80 CYS A N 1
ATOM 640 C CA . CYS A 1 80 ? 12.707 -1.277 -4.459 1.00 92.12 80 CYS A CA 1
ATOM 641 C C . CYS A 1 80 ? 12.607 -1.381 -2.941 1.00 92.12 80 CYS A C 1
ATOM 643 O O . CYS A 1 80 ? 12.965 -2.414 -2.367 1.00 92.12 80 CYS A O 1
ATOM 645 N N . ARG A 1 81 ? 12.096 -0.339 -2.296 1.00 95.12 81 ARG A N 1
ATOM 646 C CA . ARG A 1 81 ? 11.812 -0.343 -0.865 1.00 95.12 81 ARG A CA 1
ATOM 647 C C . ARG A 1 81 ? 10.306 -0.402 -0.667 1.00 95.12 81 ARG A C 1
ATOM 649 O O . ARG A 1 81 ? 9.573 0.392 -1.235 1.00 95.12 81 ARG A O 1
ATOM 656 N N . PHE A 1 82 ? 9.855 -1.354 0.128 1.00 96.69 82 PHE A N 1
ATOM 657 C CA . PHE A 1 82 ? 8.453 -1.547 0.462 1.00 96.69 82 PHE A CA 1
ATOM 658 C C . PHE A 1 82 ? 8.233 -1.147 1.909 1.00 96.69 82 PHE A C 1
ATOM 660 O O . PHE A 1 82 ? 9.031 -1.520 2.769 1.00 96.69 82 PHE A O 1
ATOM 667 N N . SER A 1 83 ? 7.151 -0.434 2.189 1.00 97.00 83 SER A N 1
ATOM 668 C CA . SER A 1 83 ? 6.781 -0.037 3.547 1.00 97.00 83 SER A CA 1
ATOM 669 C C . SER A 1 83 ? 5.268 -0.061 3.734 1.00 97.00 83 SER A C 1
ATOM 671 O O . SER A 1 83 ? 4.501 0.004 2.772 1.00 97.00 83 SER A O 1
ATOM 673 N N . VAL A 1 84 ? 4.839 -0.188 4.987 1.00 97.00 84 VAL A N 1
ATOM 674 C CA . VAL A 1 84 ? 3.443 0.029 5.382 1.00 97.00 84 VAL A CA 1
ATOM 675 C C . VAL A 1 84 ? 3.312 1.383 6.066 1.00 97.00 84 VAL A C 1
ATOM 677 O O . VAL A 1 84 ? 4.188 1.772 6.841 1.00 97.00 84 VAL A O 1
ATOM 680 N N . ALA A 1 85 ? 2.213 2.085 5.809 1.00 95.88 85 ALA A N 1
ATOM 681 C CA . ALA A 1 85 ? 1.900 3.354 6.457 1.00 95.88 85 ALA A CA 1
ATOM 682 C C . ALA A 1 85 ? 0.413 3.425 6.809 1.00 95.88 85 ALA A C 1
ATOM 684 O O . ALA A 1 85 ? -0.430 3.022 6.013 1.00 95.88 85 ALA A O 1
ATOM 685 N N . GLU A 1 86 ? 0.084 3.940 7.991 1.00 96.69 86 GLU A N 1
ATOM 686 C CA . GLU A 1 86 ? -1.307 4.210 8.350 1.00 96.69 86 GLU A CA 1
ATOM 687 C C . GLU A 1 86 ? -1.844 5.377 7.509 1.00 96.69 86 GLU A C 1
ATOM 689 O O . GLU A 1 86 ? -1.200 6.422 7.378 1.00 96.69 86 GLU A O 1
ATOM 694 N N . GLN A 1 87 ? -3.026 5.199 6.923 1.00 96.06 87 GLN A N 1
ATOM 695 C CA . GLN A 1 87 ? -3.726 6.240 6.187 1.00 96.06 87 GLN A CA 1
ATOM 696 C C . GLN A 1 87 ? -4.450 7.155 7.177 1.00 96.06 87 GLN A C 1
ATOM 698 O O . GLN A 1 87 ? -5.494 6.800 7.719 1.00 96.06 87 GLN A O 1
ATOM 703 N N . LEU A 1 88 ? -3.909 8.358 7.369 1.00 95.81 88 LEU A N 1
ATOM 704 C CA . LEU A 1 88 ? -4.488 9.353 8.278 1.00 95.81 88 LEU A CA 1
ATOM 705 C C . LEU A 1 88 ? -5.548 10.235 7.606 1.00 95.81 88 LEU A C 1
ATOM 707 O O . LEU A 1 88 ? -6.451 10.736 8.269 1.00 95.81 88 LEU A O 1
ATOM 711 N N . TYR A 1 89 ? -5.432 10.452 6.295 1.00 93.25 89 TYR A N 1
ATOM 712 C CA . TYR A 1 89 ? -6.316 11.334 5.540 1.00 93.25 89 TYR A CA 1
ATOM 713 C C . TYR A 1 89 ? -6.384 10.920 4.068 1.00 93.25 89 TYR A C 1
ATOM 715 O O . TYR A 1 89 ? -5.373 10.543 3.478 1.00 93.25 89 TYR A O 1
ATOM 723 N N . ASP A 1 90 ? -7.576 11.024 3.485 1.00 92.56 90 ASP A N 1
ATOM 724 C CA . ASP A 1 90 ? -7.834 10.870 2.054 1.00 92.56 90 ASP A CA 1
ATOM 725 C C . ASP A 1 90 ? -8.875 11.912 1.637 1.00 92.56 90 ASP A C 1
ATOM 727 O O . ASP A 1 90 ? -9.995 11.937 2.152 1.00 92.56 90 ASP A O 1
ATOM 731 N N . SER A 1 91 ? -8.482 12.805 0.729 1.00 93.19 91 SER A N 1
ATOM 732 C CA . SER A 1 91 ? -9.324 13.905 0.256 1.00 93.19 91 SER A CA 1
ATOM 733 C C . SER A 1 91 ? -10.507 13.441 -0.593 1.00 93.19 91 SER A C 1
ATOM 735 O O . SER A 1 91 ? -11.451 14.207 -0.776 1.00 93.19 91 SER A O 1
ATOM 737 N N . ALA A 1 92 ? -10.466 12.208 -1.098 1.00 91.38 92 ALA A N 1
ATOM 738 C CA . ALA A 1 92 ? -11.520 11.588 -1.887 1.00 91.38 92 ALA A CA 1
ATOM 739 C C . ALA A 1 92 ? -12.279 10.500 -1.105 1.00 91.38 92 ALA A C 1
ATOM 741 O O . ALA A 1 92 ? -13.035 9.733 -1.707 1.00 91.38 92 ALA A O 1
ATOM 742 N N . ALA A 1 93 ? -12.102 10.423 0.221 1.00 85.50 93 ALA A N 1
ATOM 743 C CA . ALA A 1 93 ? -12.803 9.445 1.040 1.00 85.50 93 ALA A CA 1
ATOM 744 C C . ALA A 1 93 ? -14.332 9.623 0.918 1.00 85.50 93 ALA A C 1
ATOM 746 O O . ALA A 1 93 ? -14.833 10.748 1.030 1.00 85.50 93 ALA A O 1
ATOM 747 N N . PRO A 1 94 ? -15.095 8.534 0.707 1.00 79.75 94 PRO A N 1
ATOM 748 C CA . PRO A 1 94 ? -16.547 8.617 0.657 1.00 79.75 94 PRO A CA 1
ATOM 749 C C . PRO A 1 94 ? -17.092 9.112 2.000 1.00 79.75 94 PRO A C 1
ATOM 751 O O . PRO A 1 94 ? -16.596 8.733 3.064 1.00 79.75 94 PRO A O 1
ATOM 754 N N . ALA A 1 95 ? -18.130 9.951 1.948 1.00 79.50 95 ALA A N 1
ATOM 755 C CA . ALA A 1 95 ? -18.822 10.393 3.152 1.00 79.50 95 ALA A CA 1
ATOM 756 C C . ALA A 1 95 ? -19.347 9.173 3.936 1.00 79.50 95 ALA A C 1
ATOM 758 O O . ALA A 1 95 ? -19.801 8.203 3.315 1.00 79.50 95 ALA A O 1
ATOM 759 N N . PRO A 1 96 ? -19.294 9.194 5.281 1.00 77.81 96 PRO A N 1
ATOM 760 C CA . PRO A 1 96 ? -19.845 8.113 6.085 1.00 77.81 96 PRO A CA 1
ATOM 761 C C . PRO A 1 96 ? -21.331 7.923 5.759 1.00 77.81 96 PRO A C 1
ATOM 763 O O . PRO A 1 96 ? -22.060 8.895 5.551 1.00 77.81 96 PRO A O 1
ATOM 766 N N . ALA A 1 97 ? -21.774 6.665 5.703 1.00 80.44 97 ALA A N 1
ATOM 767 C CA . ALA A 1 97 ? -23.180 6.352 5.481 1.00 80.44 97 ALA A CA 1
ATOM 768 C C . ALA A 1 97 ? -24.045 6.997 6.584 1.00 80.44 97 ALA A C 1
ATOM 770 O O . ALA A 1 97 ? -23.616 7.027 7.744 1.00 80.44 97 ALA A O 1
ATOM 771 N N . PRO A 1 98 ? -25.244 7.515 6.253 1.00 81.56 98 PRO A N 1
ATOM 772 C CA . PRO A 1 98 ? -26.156 8.034 7.263 1.00 81.56 98 PRO A CA 1
ATOM 773 C C . PRO A 1 98 ? -26.470 6.939 8.288 1.00 81.56 98 PRO A C 1
ATOM 775 O O . PRO A 1 98 ? -26.631 5.770 7.931 1.00 81.56 98 PRO A O 1
ATOM 778 N N . ALA A 1 99 ? -26.538 7.323 9.564 1.00 84.62 99 ALA A N 1
ATOM 779 C CA . ALA A 1 99 ? -26.931 6.405 10.624 1.00 84.62 99 ALA A CA 1
ATOM 780 C C . ALA A 1 99 ? -28.330 5.826 10.327 1.00 84.62 99 ALA A C 1
ATOM 782 O O . ALA A 1 99 ? -29.175 6.547 9.782 1.00 84.62 99 ALA A O 1
ATOM 783 N N . PRO A 1 100 ? -28.591 4.549 10.668 1.00 82.31 100 PRO A N 1
ATOM 784 C CA . PRO A 1 100 ? -29.930 3.988 10.546 1.00 82.31 100 PRO A CA 1
ATOM 785 C C . PRO A 1 100 ? -30.919 4.846 11.344 1.00 82.31 100 PRO A C 1
ATOM 787 O O . PRO A 1 100 ? -30.606 5.302 12.447 1.00 82.31 100 PRO A O 1
ATOM 790 N N . ALA A 1 101 ? -32.098 5.096 10.768 1.00 85.12 101 ALA A N 1
ATOM 791 C CA . ALA A 1 101 ? -33.167 5.792 11.473 1.00 85.12 101 ALA A CA 1
ATOM 792 C C . ALA A 1 101 ? -33.521 5.018 12.758 1.00 85.12 101 ALA A C 1
ATOM 794 O O . ALA A 1 101 ? -33.472 3.785 12.739 1.00 85.12 101 ALA A O 1
ATOM 795 N N . PRO A 1 102 ? -33.860 5.708 13.863 1.00 82.88 102 PRO A N 1
ATOM 796 C CA . PRO A 1 102 ? -34.330 5.030 15.063 1.00 82.88 102 PRO A CA 1
ATOM 797 C C . PRO A 1 102 ? -35.540 4.161 14.706 1.00 82.88 102 PRO A C 1
ATOM 799 O O . PRO A 1 102 ? -36.437 4.614 13.991 1.00 82.88 102 PRO A O 1
ATOM 802 N N . GLU A 1 103 ? -35.546 2.914 15.178 1.00 82.25 103 GLU A N 1
ATOM 803 C CA . GLU A 1 103 ? -36.717 2.049 15.040 1.00 82.25 103 GLU A CA 1
ATOM 804 C C . GLU A 1 103 ? -37.934 2.738 15.682 1.00 82.25 103 GLU A C 1
ATOM 806 O O . GLU A 1 103 ? -37.788 3.401 16.717 1.00 82.25 103 GLU A O 1
ATOM 811 N N . PRO A 1 104 ? -39.128 2.640 15.066 1.00 81.44 104 PRO A N 1
ATOM 812 C CA . PRO A 1 104 ? -40.337 3.196 15.652 1.00 81.44 104 PRO A CA 1
ATOM 813 C C . PRO A 1 104 ? -40.555 2.587 17.041 1.00 81.44 104 PRO A C 1
ATOM 815 O O . PRO A 1 104 ? -40.419 1.377 17.223 1.00 81.44 104 PRO A O 1
ATOM 818 N N . ALA A 1 105 ? -40.874 3.435 18.022 1.00 82.12 105 ALA A N 1
ATOM 819 C CA . ALA A 1 105 ? -41.216 2.971 19.361 1.00 82.12 105 ALA A CA 1
ATOM 820 C C . ALA A 1 105 ? -42.386 1.970 19.277 1.00 82.12 105 ALA A C 1
ATOM 822 O O . ALA A 1 105 ? -43.288 2.185 18.461 1.00 82.12 105 ALA A O 1
ATOM 823 N N . PRO A 1 106 ? -42.383 0.896 20.090 1.00 80.44 106 PRO A N 1
ATOM 824 C CA . PRO A 1 106 ? -43.503 -0.034 20.129 1.00 80.44 106 PRO A CA 1
ATOM 825 C C . PRO A 1 106 ? -44.792 0.734 20.440 1.00 80.44 106 PRO A C 1
ATOM 827 O O . PRO A 1 106 ? -44.798 1.606 21.314 1.00 80.44 106 PRO A O 1
ATOM 830 N N . GLU A 1 107 ? -45.866 0.441 19.701 1.00 79.94 107 GLU A N 1
ATOM 831 C CA . GLU A 1 107 ? -47.186 0.998 20.004 1.00 79.94 107 GLU A CA 1
ATOM 832 C C . GLU A 1 107 ? -47.575 0.633 21.446 1.00 79.94 107 GLU A C 1
ATOM 834 O O . GLU A 1 107 ? -47.286 -0.483 21.891 1.00 79.94 107 GLU A O 1
ATOM 839 N N . PRO A 1 108 ? -48.191 1.563 22.199 1.00 78.69 108 PRO A N 1
ATOM 840 C CA . PRO A 1 108 ? -48.657 1.269 23.546 1.00 78.69 108 PRO A CA 1
ATOM 841 C C . PRO A 1 108 ? -49.657 0.108 23.500 1.00 78.69 108 PRO A C 1
ATOM 843 O O . PRO A 1 108 ? -50.589 0.124 22.694 1.00 78.69 108 PRO A O 1
ATOM 846 N N . GLU A 1 109 ? -49.460 -0.898 24.358 1.00 79.25 109 GLU A N 1
ATOM 847 C CA . GLU A 1 109 ? -50.432 -1.982 24.517 1.00 79.25 109 GLU A CA 1
ATOM 848 C C . GLU A 1 109 ? -51.802 -1.397 24.905 1.00 79.25 109 GLU A C 1
ATOM 850 O O . GLU A 1 109 ? -51.860 -0.441 25.688 1.00 79.25 109 GLU A O 1
ATOM 855 N N . PRO A 1 110 ? -52.906 -1.936 24.357 1.00 78.62 110 PRO A N 1
ATOM 856 C CA . PRO A 1 110 ? -54.243 -1.469 24.692 1.00 78.62 110 PRO A CA 1
ATOM 857 C C . PRO A 1 110 ? -54.495 -1.627 26.196 1.00 78.62 110 PRO A C 1
ATOM 859 O O . PRO A 1 110 ? -54.216 -2.685 26.766 1.00 78.62 110 PRO A O 1
ATOM 862 N N . GLU A 1 111 ? -55.030 -0.582 26.838 1.00 77.94 111 GLU A N 1
ATOM 863 C CA . GLU A 1 111 ?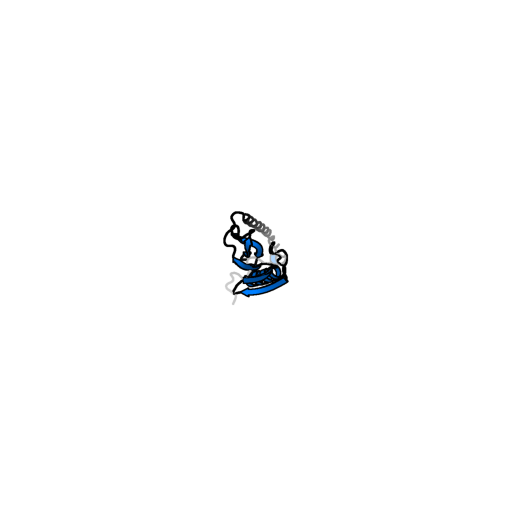 -55.465 -0.670 28.234 1.00 77.94 111 GLU A CA 1
ATOM 864 C C . GLU A 1 111 ? -56.476 -1.821 28.387 1.00 77.94 111 GLU A C 1
ATOM 866 O O . GLU A 1 111 ? -57.377 -1.959 27.551 1.00 77.94 111 GLU A O 1
ATOM 871 N N . PRO A 1 112 ? -56.338 -2.665 29.426 1.00 77.81 112 PRO A N 1
ATOM 872 C CA . PRO A 1 112 ? -57.258 -3.770 29.648 1.00 77.81 112 PRO A CA 1
ATOM 873 C C . PRO A 1 112 ? -58.677 -3.234 29.865 1.00 77.81 112 PRO A C 1
ATOM 875 O O . PRO A 1 112 ? -58.887 -2.318 30.662 1.00 77.81 112 PRO A O 1
ATOM 878 N N . GLU A 1 113 ? -59.653 -3.819 29.166 1.00 77.69 113 GLU A N 1
ATOM 879 C CA . GLU A 1 113 ? -61.063 -3.480 29.361 1.00 77.69 113 GLU A CA 1
ATOM 880 C C . GLU A 1 113 ? -61.472 -3.699 30.830 1.00 77.69 113 GLU A C 1
ATOM 882 O O . GLU A 1 113 ? -61.022 -4.664 31.464 1.00 77.69 113 GLU A O 1
ATOM 887 N N . PRO A 1 114 ? -62.320 -2.820 31.395 1.00 76.44 114 PRO A N 1
ATOM 888 C CA . PRO A 1 114 ? -62.780 -2.962 32.767 1.00 76.44 114 PRO A CA 1
ATOM 889 C C . PRO A 1 114 ? -63.519 -4.294 32.929 1.00 76.44 114 PRO A C 1
ATOM 891 O O . PRO A 1 114 ? -64.518 -4.554 32.257 1.00 76.44 114 PRO A O 1
ATOM 894 N N . VAL A 1 115 ? -63.025 -5.141 33.835 1.00 78.31 115 VAL A N 1
ATOM 895 C CA . VAL A 1 115 ? -63.688 -6.401 34.185 1.00 78.31 115 VAL A CA 1
ATOM 896 C C . VAL A 1 115 ? -65.058 -6.070 34.790 1.00 78.31 115 VAL A C 1
ATOM 898 O O . VAL A 1 115 ? -65.114 -5.250 35.713 1.00 78.31 115 VAL A O 1
ATOM 901 N N . PRO A 1 116 ? -66.158 -6.671 34.297 1.00 76.69 116 PRO A N 1
ATOM 902 C CA . PRO A 1 116 ? -67.483 -6.441 34.854 1.00 76.69 116 PRO A CA 1
ATOM 903 C C . PRO A 1 116 ? -67.528 -6.859 36.327 1.00 76.69 116 PRO A C 1
ATOM 905 O O . PRO A 1 116 ? -66.970 -7.887 36.717 1.00 76.69 116 PRO A O 1
ATOM 908 N N . GLU A 1 117 ? -68.187 -6.037 37.140 1.00 76.75 117 GLU A N 1
ATOM 909 C CA . GLU A 1 117 ? -68.377 -6.279 38.568 1.00 76.75 117 GLU A CA 1
ATOM 910 C C . GLU A 1 117 ? -69.117 -7.617 38.774 1.00 76.75 117 GLU A C 1
ATOM 912 O O . GLU A 1 117 ? -70.084 -7.890 38.055 1.00 76.75 117 GLU A O 1
ATOM 917 N N . PRO A 1 118 ? -68.649 -8.494 39.684 1.00 75.00 118 PRO A N 1
ATOM 918 C CA . PRO A 1 118 ? -69.227 -9.822 39.848 1.00 75.00 118 PRO A CA 1
ATOM 919 C C . PRO A 1 118 ? -70.690 -9.728 40.290 1.00 75.00 118 PRO A C 1
ATOM 921 O O . PRO A 1 118 ? -71.017 -9.009 41.234 1.00 75.00 118 PRO A O 1
ATOM 924 N N . GLU A 1 119 ? -71.567 -10.485 39.627 1.00 74.94 119 GLU A N 1
ATOM 925 C CA . GLU A 1 119 ? -72.958 -10.607 40.059 1.00 74.94 119 GLU A CA 1
ATOM 926 C C . GLU A 1 119 ? -73.019 -11.199 41.478 1.00 74.94 119 GLU A C 1
ATOM 928 O O . GLU A 1 119 ? -72.301 -12.164 41.775 1.00 74.94 119 GLU A O 1
ATOM 933 N N . PRO A 1 120 ? -73.866 -10.642 42.364 1.00 70.62 120 PRO A N 1
ATOM 934 C CA . PRO A 1 120 ? -74.005 -11.136 43.724 1.00 70.62 120 PRO A CA 1
ATOM 935 C C . PRO A 1 120 ? -74.479 -12.587 43.701 1.00 70.62 120 PRO A C 1
ATOM 937 O O . PRO A 1 120 ? -75.420 -12.953 42.989 1.00 70.62 120 PRO A O 1
ATOM 940 N N . LEU A 1 121 ? -73.816 -13.430 44.486 1.00 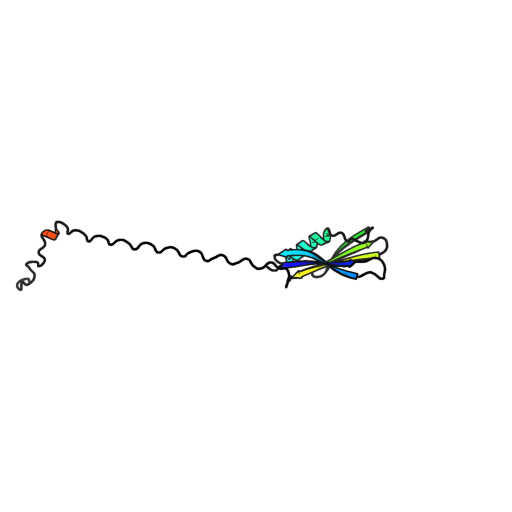74.62 121 LEU A N 1
ATOM 941 C CA . LEU A 1 121 ? -74.081 -14.857 44.476 1.00 74.62 121 LEU A CA 1
ATOM 942 C C . LEU A 1 121 ? -75.416 -15.132 45.186 1.00 74.62 121 LEU A C 1
ATOM 944 O O . LEU A 1 121 ? -75.799 -14.415 46.110 1.00 74.62 121 LEU A O 1
ATOM 948 N N . PRO A 1 122 ? -76.157 -16.185 44.804 1.00 68.00 122 PRO A N 1
ATOM 949 C CA . PRO A 1 122 ? -77.499 -16.441 45.335 1.00 68.00 122 PRO A CA 1
ATOM 950 C C . PRO A 1 122 ? -77.547 -16.690 46.854 1.00 68.00 122 PRO A C 1
ATOM 952 O O . PRO A 1 122 ? -78.616 -16.597 47.453 1.00 68.00 122 PRO A O 1
ATOM 955 N N . TRP A 1 123 ? -76.412 -16.978 47.498 1.00 61.75 123 TRP A N 1
ATOM 956 C CA . TRP A 1 123 ? -76.305 -17.060 48.958 1.00 61.75 123 TRP A CA 1
ATOM 957 C C . TRP A 1 123 ? -76.169 -15.695 49.648 1.00 61.75 123 TRP A C 1
ATOM 959 O O . TRP A 1 123 ? -76.493 -15.597 50.830 1.00 61.75 123 TRP A O 1
ATOM 969 N N . ASP A 1 124 ? -75.776 -14.645 48.925 1.00 63.31 124 ASP A N 1
ATOM 970 C CA . ASP A 1 124 ? -75.684 -13.277 49.448 1.00 63.31 124 ASP A CA 1
ATOM 971 C C . ASP A 1 124 ? -77.066 -12.607 49.539 1.00 63.31 124 ASP A C 1
ATOM 973 O O . ASP A 1 124 ? -77.282 -11.733 50.373 1.00 63.31 124 ASP A O 1
ATOM 977 N N . ALA A 1 125 ? -78.053 -13.086 48.771 1.00 65.06 125 ALA A N 1
ATOM 978 C CA . ALA A 1 125 ? -79.431 -12.580 48.797 1.00 65.06 125 ALA A CA 1
ATOM 979 C C . ALA A 1 125 ? -80.164 -12.823 50.136 1.00 65.06 125 ALA A C 1
ATOM 981 O O . ALA A 1 125 ? -81.192 -12.201 50.405 1.00 65.06 125 ALA A O 1
ATOM 982 N N . GLY A 1 126 ? -79.659 -13.741 50.968 1.00 65.69 126 GLY A N 1
ATOM 983 C CA . GLY A 1 126 ? -80.244 -14.093 52.265 1.00 65.69 126 GLY A CA 1
ATOM 984 C C . GLY A 1 126 ? -79.499 -13.533 53.477 1.00 65.69 126 GLY A C 1
ATOM 985 O O . GLY A 1 126 ? -79.955 -13.745 54.602 1.00 65.69 126 GLY A O 1
ATOM 986 N N . VAL A 1 127 ? -78.365 -12.851 53.282 1.00 68.94 127 VAL A N 1
ATOM 987 C CA . VAL A 1 127 ? -77.577 -12.294 54.386 1.00 68.94 127 VAL A CA 1
ATOM 988 C C . VAL A 1 127 ? -78.106 -10.894 54.703 1.00 68.94 127 VAL A C 1
ATOM 990 O O . VAL A 1 127 ? -77.969 -9.988 53.884 1.00 68.94 127 VAL A O 1
ATOM 993 N N . PRO A 1 128 ? -78.721 -10.668 55.876 1.00 66.62 128 PRO A N 1
ATOM 994 C CA . PRO A 1 128 ? -79.129 -9.325 56.253 1.00 66.62 128 PRO A CA 1
ATOM 995 C C . PRO A 1 128 ? -77.878 -8.463 56.449 1.00 66.62 128 PRO A C 1
ATOM 997 O O . PRO A 1 128 ? -76.999 -8.827 57.230 1.00 66.62 128 PRO A O 1
ATOM 1000 N N . GLU A 1 129 ? -77.817 -7.296 55.799 1.00 70.12 129 GLU A N 1
ATOM 1001 C CA . GLU A 1 129 ? -76.667 -6.376 55.912 1.00 70.12 129 GLU A CA 1
ATOM 1002 C C . GLU A 1 129 ? -76.342 -5.994 57.363 1.00 70.12 129 GLU A C 1
ATOM 1004 O O . GLU A 1 129 ? -75.203 -5.679 57.709 1.00 70.12 129 GLU A O 1
ATOM 1009 N N . ARG A 1 130 ? -77.350 -6.050 58.241 1.00 72.44 130 ARG A N 1
ATOM 1010 C CA . ARG A 1 130 ? -77.173 -5.979 59.688 1.00 72.44 130 ARG A CA 1
ATOM 1011 C C . ARG A 1 130 ? -77.611 -7.282 60.338 1.00 72.44 130 ARG A C 1
ATOM 1013 O O . ARG A 1 130 ? -78.812 -7.544 60.438 1.00 72.44 130 ARG A O 1
ATOM 1020 N N . PRO A 1 131 ? -76.662 -8.077 60.842 1.00 74.25 131 PRO A N 1
ATOM 1021 C CA . PRO A 1 131 ? -76.992 -9.258 61.615 1.00 74.25 131 PRO A CA 1
ATOM 1022 C C . PRO A 1 131 ? -77.759 -8.889 62.892 1.00 74.25 131 PRO A C 1
ATOM 1024 O O . PRO A 1 131 ? -77.403 -7.940 63.585 1.00 74.25 131 PRO A O 1
ATOM 1027 N N . GLY A 1 132 ? -78.785 -9.664 63.256 1.00 69.25 132 GLY A N 1
ATOM 1028 C CA . GLY A 1 132 ? -79.661 -9.375 64.409 1.00 69.25 132 GLY A CA 1
ATOM 1029 C C . GLY A 1 132 ? -79.004 -9.454 65.799 1.00 69.25 132 GLY A C 1
ATOM 1030 O O . GLY A 1 132 ? -79.661 -9.179 66.806 1.00 69.25 132 GLY A O 1
ATOM 1031 N N . TRP A 1 133 ? -77.726 -9.839 65.865 1.00 70.06 133 TRP A N 1
ATOM 1032 C CA . TRP A 1 133 ? -76.886 -9.786 67.065 1.00 70.06 133 TRP A CA 1
ATOM 1033 C C . TRP A 1 133 ? -76.170 -8.436 67.230 1.00 70.06 133 TRP A C 1
ATOM 1035 O O . TRP A 1 133 ? -75.724 -8.106 68.329 1.00 70.06 133 TRP A O 1
ATOM 1045 N N . LEU A 1 134 ? -76.081 -7.632 66.166 1.00 73.25 134 LEU A N 1
ATOM 1046 C CA . LEU A 1 134 ? -75.428 -6.331 66.185 1.00 73.25 134 LEU A CA 1
ATOM 1047 C C . LEU A 1 134 ? -76.297 -5.336 66.980 1.00 73.25 134 LEU A C 1
ATOM 1049 O O . LEU A 1 134 ? -77.332 -4.880 66.498 1.00 73.25 134 LEU A O 1
ATOM 1053 N N . GLY A 1 135 ? -75.888 -5.025 68.215 1.00 68.25 135 GLY A N 1
ATOM 1054 C CA . GLY A 1 135 ? -76.581 -4.091 69.118 1.00 68.25 135 GLY A CA 1
ATOM 1055 C C . GLY A 1 135 ? -77.266 -4.724 70.335 1.00 68.25 135 GLY A C 1
ATOM 1056 O O . GLY A 1 135 ? -77.957 -4.022 71.071 1.00 68.25 135 GLY A O 1
ATOM 1057 N N . ARG A 1 136 ? -77.082 -6.028 70.572 1.00 74.38 136 AR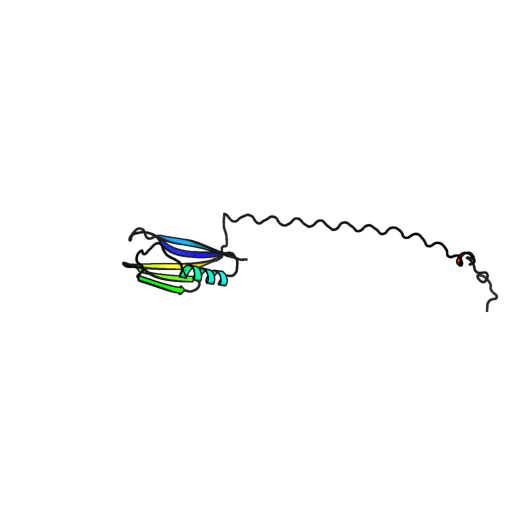G A N 1
ATOM 1058 C CA . ARG A 1 136 ? -77.550 -6.699 71.794 1.00 74.38 136 ARG A CA 1
ATOM 1059 C C . ARG A 1 136 ? -76.531 -6.565 72.929 1.00 74.38 136 ARG A C 1
ATOM 1061 O O . ARG A 1 136 ? -75.344 -6.778 72.712 1.00 74.38 136 ARG A O 1
ATOM 1068 N N . ALA A 1 137 ? -76.999 -6.202 74.123 1.00 69.06 137 ALA A N 1
ATOM 1069 C CA . ALA A 1 137 ? -76.165 -5.973 75.313 1.00 69.06 137 ALA A CA 1
ATOM 1070 C C . ALA A 1 137 ? -76.130 -7.178 76.277 1.00 69.06 137 ALA A C 1
ATOM 1072 O O . ALA A 1 137 ? -75.543 -7.097 77.350 1.00 69.06 137 ALA A O 1
ATOM 1073 N N . ASP A 1 138 ? -76.788 -8.275 75.906 1.00 71.94 138 ASP A N 1
ATOM 1074 C CA . ASP A 1 138 ? -77.001 -9.491 76.695 1.00 71.94 138 ASP A CA 1
ATOM 1075 C C . ASP A 1 138 ? -76.212 -10.708 76.172 1.00 71.94 138 ASP A C 1
ATOM 1077 O O . ASP A 1 138 ? -76.435 -11.833 76.618 1.00 71.94 138 ASP A O 1
ATOM 1081 N N . LEU A 1 139 ? -75.278 -10.495 75.240 1.00 64.81 139 LEU A N 1
ATOM 1082 C CA . LEU A 1 139 ? -74.328 -11.524 74.814 1.00 64.81 139 LEU A CA 1
ATOM 1083 C C . LEU A 1 139 ? -73.169 -11.596 75.836 1.00 64.81 139 LEU A C 1
ATOM 1085 O O . LEU A 1 139 ? -72.627 -10.539 76.166 1.00 64.81 139 LEU A O 1
ATOM 1089 N N . PRO A 1 140 ? -72.823 -12.785 76.370 1.00 60.50 140 PRO A N 1
ATOM 1090 C CA . PRO A 1 140 ? -71.762 -12.953 77.368 1.00 60.50 140 PRO A CA 1
ATOM 1091 C C . PRO A 1 140 ? -70.352 -12.702 76.821 1.00 60.50 140 PRO A C 1
ATOM 1093 O O . PRO A 1 140 ? -70.134 -12.902 75.602 1.00 60.50 140 PRO A O 1
#

Secondary structure (DSSP, 8-state):
--EEEEEEEEEESSTTT--EEEEEEEEEEES-HHHHHHHHHHHHHH---S--SS-SEEEEEEETTEEEEEEE-SSSEEEEEEEEEE----TTPPPPPPPPPPPPPPPPPPPPPPPPPPPPPTTGGGS-SS-TTTT-S---

Sequence (140 aa):
MARWGLLVEQNLGYGRTGRMWSAGVLGHVDGTRDEAFAELRRRAEVFEPAHPANVKRRVLYQQGEGFLLVLDGMWDVFHCRFSVAEQLYDSAAPAPAPAPAPEPAPEPEPEPEPVPEPEPLPWDAGVPERPGWLGRADLP

Mean predicted aligned error: 14.8 Å

Foldseek 3Di:
DWKKWKKKWWFDDDDDPGTDTDMDTPDIDDDDLVVSLVVSVVCVVVDDDPDDPAFPDWDWADDDQWIKIWTDHPPDITIMIIHMDTDPDDPPDDDDDDDDDPDDDDDDDDDDDDDDDDDDDPVNVPDDPDDPCVPDPPDD

Solvent-accessible surface area (backbone atoms only — not comparable to full-atom values): 9124 Å² total; per-residue (Å²): 122,53,40,28,38,28,36,39,35,35,71,47,62,68,74,92,88,43,62,38,85,43,78,46,78,80,48,75,38,80,46,55,70,66,60,39,48,57,50,43,50,59,47,60,75,70,60,78,65,93,62,59,93,51,66,80,44,78,46,81,41,84,47,94,78,29,34,39,36,40,32,40,31,84,87,51,78,42,61,37,43,34,39,66,43,77,59,87,77,64,98,80,60,76,77,79,76,80,77,81,76,80,78,80,75,80,77,80,78,79,78,80,77,82,76,78,80,80,78,82,53,83,74,58,79,73,56,60,95,67,55,93,67,75,87,60,89,82,71,133

Nearest PDB structures (foldseek):
  2mcf-assembly1_A  TM=3.802E-01  e=1.584E-01  Thermococcus gammatolerans EJ3
  3bw6-assembly1_A  TM=2.337E-01  e=1.685E-01  Saccharomyces cerevisiae
  6j74-assembly1_C  TM=2.273E-01  e=1.793E-01  Homo sapiens
  3kyq-assembly1_A  TM=2.348E-01  e=1.667E+00  Rattus norvegicus

pLDDT: mean 83.34, std 12.05, range [51.28, 97.5]